Protein AF-A0A7J3CB96-F1 (afdb_monomer_lite)

Structure (mmCIF, N/CA/C/O backbone):
data_AF-A0A7J3CB96-F1
#
_entry.id   AF-A0A7J3CB96-F1
#
loop_
_atom_site.group_PDB
_atom_site.id
_atom_site.type_symbol
_atom_site.label_atom_id
_atom_site.label_alt_id
_atom_site.label_comp_id
_atom_site.label_asym_id
_atom_site.label_entity_id
_atom_site.label_seq_id
_atom_site.pdbx_PDB_ins_code
_atom_site.Cartn_x
_atom_site.Cartn_y
_atom_site.Cartn_z
_atom_site.occupancy
_atom_site.B_iso_or_equiv
_atom_site.auth_seq_id
_atom_site.auth_comp_id
_atom_site.auth_asym_id
_atom_site.auth_atom_id
_atom_site.pdbx_PDB_model_num
ATOM 1 N N . MET A 1 1 ? -3.300 3.383 -8.848 1.00 86.38 1 MET A N 1
ATOM 2 C CA . MET A 1 1 ? -2.167 3.468 -7.897 1.00 86.38 1 MET A CA 1
ATOM 3 C C . MET A 1 1 ? -0.859 3.340 -8.670 1.00 86.38 1 MET A C 1
ATOM 5 O O . MET A 1 1 ? -0.910 3.005 -9.852 1.00 86.38 1 MET A O 1
ATOM 9 N N . ALA A 1 2 ? 0.284 3.643 -8.058 1.00 92.31 2 ALA A N 1
ATOM 10 C CA . ALA A 1 2 ? 1.588 3.428 -8.671 1.00 92.31 2 ALA A CA 1
ATOM 11 C C . ALA A 1 2 ? 2.316 2.263 -8.001 1.00 92.31 2 ALA A C 1
ATOM 13 O O . ALA A 1 2 ? 2.098 1.972 -6.824 1.00 92.31 2 ALA A O 1
ATOM 14 N N . PHE A 1 3 ? 3.173 1.601 -8.766 1.00 93.19 3 PHE A N 1
ATOM 15 C CA . PHE A 1 3 ? 3.959 0.467 -8.316 1.00 93.19 3 PHE A CA 1
ATOM 16 C C . PHE A 1 3 ? 5.403 0.636 -8.756 1.00 93.19 3 PHE A C 1
ATOM 18 O O . PHE A 1 3 ? 5.674 1.019 -9.895 1.00 93.19 3 PHE A O 1
ATOM 25 N N . TYR A 1 4 ? 6.322 0.298 -7.861 1.00 93.25 4 TYR A N 1
ATOM 26 C CA . TYR A 1 4 ? 7.750 0.255 -8.126 1.00 93.25 4 TYR A CA 1
ATOM 27 C C . TYR A 1 4 ? 8.248 -1.188 -8.060 1.00 93.25 4 TYR A C 1
ATOM 29 O O . TYR A 1 4 ? 7.983 -1.901 -7.092 1.00 93.25 4 TYR A O 1
ATOM 37 N N . CYS A 1 5 ? 8.980 -1.642 -9.075 1.00 94.12 5 CYS A N 1
ATOM 38 C CA . CYS A 1 5 ? 9.574 -2.973 -9.057 1.00 94.12 5 CYS A CA 1
ATOM 39 C C . CYS A 1 5 ? 10.978 -2.956 -8.440 1.00 94.12 5 CYS A C 1
ATOM 41 O O . CYS A 1 5 ? 11.888 -2.330 -8.971 1.00 94.12 5 CYS A O 1
ATOM 43 N N . LEU A 1 6 ? 11.198 -3.755 -7.394 1.00 92.25 6 LEU A N 1
ATOM 44 C CA . LEU A 1 6 ? 12.507 -3.940 -6.746 1.00 92.25 6 LEU A CA 1
ATOM 45 C C . LEU A 1 6 ? 13.491 -4.798 -7.564 1.00 92.25 6 LEU A C 1
ATOM 47 O O . LEU A 1 6 ? 14.604 -5.042 -7.114 1.00 92.25 6 LEU A O 1
ATOM 51 N N . THR A 1 7 ? 13.061 -5.344 -8.707 1.00 93.50 7 THR A N 1
ATOM 52 C CA . THR A 1 7 ? 13.897 -6.195 -9.574 1.00 93.50 7 THR A CA 1
ATOM 53 C C . THR A 1 7 ? 14.381 -5.440 -10.802 1.00 93.50 7 THR A C 1
ATOM 55 O O . THR A 1 7 ? 15.578 -5.355 -11.024 1.00 93.50 7 THR A O 1
ATOM 58 N N . CYS A 1 8 ? 13.462 -4.886 -11.597 1.00 93.25 8 CYS A N 1
ATOM 59 C CA . CYS A 1 8 ? 13.814 -4.161 -12.819 1.00 93.25 8 CYS A CA 1
ATOM 60 C C . CYS A 1 8 ? 13.861 -2.638 -12.633 1.00 93.25 8 CYS A C 1
ATOM 62 O O . CYS A 1 8 ? 14.059 -1.930 -13.613 1.00 93.25 8 CYS A O 1
ATOM 64 N N . HIS A 1 9 ? 13.624 -2.135 -11.412 1.00 89.50 9 HIS A N 1
ATOM 65 C CA . HIS A 1 9 ? 13.676 -0.710 -11.047 1.00 89.50 9 HIS A CA 1
ATOM 66 C C . HIS A 1 9 ? 12.739 0.205 -11.856 1.00 89.50 9 HIS A C 1
ATOM 68 O O . HIS A 1 9 ? 12.893 1.422 -11.861 1.00 89.50 9 HIS A O 1
ATOM 74 N N . ARG A 1 10 ? 11.733 -0.372 -12.527 1.00 90.88 10 ARG A N 1
ATOM 75 C CA . ARG A 1 10 ? 10.733 0.379 -13.294 1.00 90.88 10 ARG A CA 1
ATOM 76 C C . ARG A 1 10 ? 9.520 0.699 -12.437 1.00 90.88 10 ARG A C 1
ATOM 78 O O . ARG A 1 10 ? 9.080 -0.130 -11.633 1.00 90.88 10 ARG A O 1
ATOM 85 N N . THR A 1 11 ? 8.954 1.872 -12.678 1.00 91.69 11 THR A N 1
ATOM 86 C CA . THR A 1 11 ? 7.664 2.296 -12.143 1.00 91.69 11 THR A CA 1
ATOM 87 C C . THR A 1 11 ? 6.570 2.090 -13.181 1.00 91.69 11 THR A C 1
ATOM 89 O O . THR A 1 11 ? 6.796 2.190 -14.385 1.00 91.69 11 THR A O 1
ATOM 92 N N . PHE A 1 12 ? 5.366 1.769 -12.722 1.00 91.31 12 PHE A N 1
ATOM 93 C CA . PHE A 1 12 ? 4.181 1.724 -13.571 1.00 91.31 12 PHE A CA 1
ATOM 94 C C . PHE A 1 12 ? 2.942 2.118 -12.779 1.00 91.31 12 PHE A C 1
ATOM 96 O O . PHE A 1 12 ? 2.892 1.998 -11.554 1.00 91.31 12 PHE A O 1
ATOM 103 N N . LYS A 1 13 ? 1.927 2.598 -13.492 1.00 91.38 13 LYS A N 1
ATOM 104 C CA . LYS A 1 13 ? 0.613 2.906 -12.932 1.00 91.38 13 LYS A CA 1
ATOM 105 C C . LYS A 1 13 ? -0.358 1.835 -13.398 1.00 91.38 13 LYS A C 1
ATOM 107 O O . LYS A 1 13 ? -0.348 1.474 -14.569 1.00 91.38 13 LYS A O 1
ATOM 112 N N . ASN A 1 14 ? -1.180 1.336 -12.485 1.00 89.88 14 ASN A N 1
ATOM 113 C CA . ASN A 1 14 ? -2.270 0.437 -12.838 1.00 89.88 14 ASN A CA 1
ATOM 114 C C . ASN A 1 14 ? -3.440 0.594 -11.857 1.00 89.88 14 ASN A C 1
ATOM 116 O O . ASN A 1 14 ? -3.264 1.108 -10.736 1.00 89.88 14 ASN A O 1
ATOM 120 N N . ARG A 1 15 ? -4.639 0.176 -12.267 1.00 88.19 15 ARG A N 1
ATOM 121 C CA . ARG A 1 15 ? -5.751 0.002 -11.326 1.00 88.19 15 ARG A CA 1
ATOM 122 C C . ARG A 1 15 ? -5.506 -1.282 -10.537 1.00 88.19 15 ARG A C 1
ATOM 124 O O . ARG A 1 15 ? -4.948 -2.245 -11.050 1.00 88.19 15 ARG A O 1
ATOM 131 N N . VAL A 1 16 ? -5.883 -1.268 -9.262 1.00 87.38 16 VAL A N 1
ATOM 132 C CA . VAL A 1 16 ? -5.714 -2.436 -8.381 1.00 87.38 16 VAL A CA 1
ATOM 133 C C . VAL A 1 16 ? -6.598 -3.598 -8.839 1.00 87.38 16 VAL A C 1
ATOM 135 O O . VAL A 1 16 ? -6.184 -4.750 -8.734 1.00 87.38 16 VAL A O 1
ATOM 138 N N . ASP A 1 17 ? -7.775 -3.274 -9.371 1.00 87.06 17 ASP A N 1
ATOM 139 C CA . ASP A 1 17 ? -8.755 -4.228 -9.892 1.00 87.06 17 ASP A CA 1
ATOM 140 C C . ASP A 1 17 ? -8.241 -4.964 -11.143 1.00 87.06 17 ASP A C 1
ATOM 142 O O . ASP A 1 17 ? -8.266 -6.189 -11.207 1.00 87.06 17 ASP A O 1
ATOM 146 N N . ASP A 1 18 ? -7.623 -4.229 -12.074 1.00 87.25 18 ASP A N 1
ATOM 147 C CA . ASP A 1 18 ? -7.061 -4.791 -13.312 1.00 87.25 18 ASP A CA 1
ATOM 148 C C . ASP A 1 18 ? -5.880 -5.754 -13.054 1.00 87.25 18 ASP A C 1
ATOM 150 O O . ASP A 1 18 ? -5.509 -6.566 -13.905 1.00 87.25 18 ASP A O 1
ATOM 154 N N . MET A 1 19 ? -5.254 -5.679 -11.875 1.00 82.75 19 MET A N 1
ATOM 155 C CA . MET A 1 19 ? -4.098 -6.497 -11.508 1.00 82.75 19 MET A CA 1
ATOM 156 C C . MET A 1 19 ? -4.514 -7.833 -10.890 1.00 82.75 19 MET A C 1
ATOM 158 O O . MET A 1 19 ? -4.413 -8.008 -9.674 1.00 82.75 19 MET A O 1
ATOM 162 N N . LYS A 1 20 ? -4.884 -8.805 -11.733 1.00 78.62 20 LYS A N 1
ATOM 163 C CA . LYS A 1 20 ? -5.185 -10.184 -11.293 1.00 78.62 20 LYS A CA 1
ATOM 164 C C . LYS A 1 20 ? -4.066 -10.793 -10.443 1.00 78.62 20 LYS A C 1
ATOM 166 O O . LYS A 1 20 ? -4.330 -11.415 -9.422 1.00 78.62 20 LYS A O 1
ATOM 171 N N . GLU A 1 21 ? -2.814 -10.571 -10.842 1.00 84.12 21 GLU A N 1
ATOM 172 C CA . GLU A 1 21 ? -1.635 -10.956 -10.069 1.00 84.12 21 GLU A CA 1
ATOM 173 C C . GLU A 1 21 ? -0.843 -9.721 -9.632 1.00 84.12 21 GLU A C 1
ATOM 175 O O . GLU A 1 21 ? -0.626 -8.779 -10.400 1.00 84.12 21 GLU A O 1
ATOM 180 N N . ARG A 1 22 ? -0.343 -9.739 -8.391 1.00 88.50 22 ARG A N 1
ATOM 181 C CA . ARG A 1 22 ? 0.505 -8.678 -7.825 1.00 88.50 22 ARG A CA 1
ATOM 182 C C . ARG A 1 22 ? 1.946 -8.804 -8.339 1.00 88.50 22 ARG A C 1
ATOM 184 O O . ARG A 1 22 ? 2.872 -9.093 -7.582 1.00 88.50 22 ARG A O 1
ATOM 191 N N . ARG A 1 23 ? 2.127 -8.624 -9.650 1.00 92.25 23 ARG A N 1
ATOM 192 C CA . ARG A 1 23 ? 3.413 -8.737 -10.357 1.00 92.25 23 ARG A CA 1
ATOM 193 C C . ARG A 1 23 ? 3.729 -7.491 -11.173 1.00 92.25 23 ARG A C 1
ATOM 195 O O . ARG A 1 23 ? 2.859 -6.695 -11.515 1.00 92.25 23 ARG A O 1
ATOM 202 N N . CYS A 1 24 ? 5.010 -7.321 -11.482 1.00 93.31 24 CYS A N 1
ATOM 203 C CA . CYS A 1 24 ? 5.468 -6.272 -12.382 1.00 93.31 2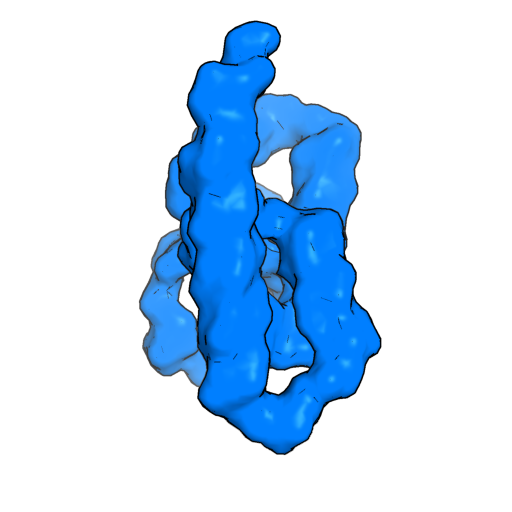4 CYS A CA 1
ATOM 204 C C . CYS A 1 24 ? 5.044 -6.564 -13.827 1.00 93.31 24 CYS A C 1
ATOM 206 O O . CYS A 1 24 ? 5.328 -7.644 -14.333 1.00 93.31 24 CYS A O 1
ATOM 208 N N . ILE A 1 25 ? 4.471 -5.574 -14.516 1.00 92.38 25 ILE A N 1
ATOM 209 C CA . ILE A 1 25 ? 4.051 -5.698 -15.925 1.00 92.38 25 ILE A CA 1
ATOM 210 C C . ILE A 1 25 ? 5.217 -5.815 -16.923 1.00 92.38 25 ILE A C 1
ATOM 212 O O . ILE A 1 25 ? 4.999 -6.164 -18.075 1.00 92.38 25 ILE A O 1
ATOM 216 N N . PHE A 1 26 ? 6.450 -5.508 -16.500 1.00 93.38 26 PHE A N 1
ATOM 217 C CA . PHE A 1 26 ? 7.628 -5.519 -17.377 1.00 93.38 26 PHE A CA 1
ATOM 218 C C . PHE A 1 26 ? 8.491 -6.774 -17.235 1.00 93.38 26 PHE A C 1
ATOM 220 O O . PHE A 1 26 ? 9.038 -7.249 -18.221 1.00 93.38 26 PHE A O 1
ATOM 227 N N . CYS A 1 27 ? 8.667 -7.280 -16.010 1.00 94.56 27 CYS A N 1
ATOM 228 C CA . CYS A 1 27 ? 9.562 -8.412 -15.726 1.00 94.56 27 CYS A CA 1
ATOM 229 C C . CYS A 1 27 ? 8.883 -9.566 -14.981 1.00 94.56 27 CYS A C 1
ATOM 231 O O . CYS A 1 27 ? 9.560 -10.502 -14.563 1.00 94.56 27 CYS A O 1
ATOM 233 N N . SER A 1 28 ? 7.572 -9.477 -14.731 1.00 92.50 28 SER A N 1
ATOM 234 C CA . SER A 1 28 ? 6.767 -10.503 -14.045 1.00 92.50 28 SER A CA 1
ATOM 235 C C . SER A 1 28 ? 7.219 -10.861 -12.619 1.00 92.50 28 SER A C 1
ATOM 237 O O . SER A 1 28 ? 6.693 -11.790 -11.998 1.00 92.50 28 SER A O 1
ATOM 239 N N . SER A 1 29 ? 8.160 -10.098 -12.052 1.00 93.62 29 SER A N 1
ATOM 240 C CA . SER A 1 29 ? 8.621 -10.266 -10.676 1.00 93.62 29 SER A CA 1
ATOM 241 C C . SER A 1 29 ? 7.496 -9.941 -9.684 1.00 93.62 29 SER A C 1
ATOM 243 O O . SER A 1 29 ? 6.827 -8.914 -9.844 1.00 93.62 29 SER A O 1
ATOM 245 N N . PRO A 1 30 ? 7.308 -10.750 -8.624 1.00 92.00 30 PRO A N 1
ATOM 246 C CA . PRO A 1 30 ? 6.357 -10.461 -7.549 1.00 92.00 30 PRO A CA 1
ATOM 247 C C . PRO A 1 30 ? 6.864 -9.376 -6.583 1.00 92.00 30 PRO A C 1
ATOM 249 O O . PRO A 1 30 ? 6.151 -8.980 -5.663 1.00 92.00 30 PRO A O 1
ATOM 252 N N . ARG A 1 31 ? 8.107 -8.898 -6.753 1.00 94.25 31 ARG A N 1
ATOM 253 C CA . ARG A 1 31 ? 8.717 -7.876 -5.893 1.00 94.25 31 ARG A CA 1
ATOM 254 C C . ARG A 1 31 ? 8.298 -6.471 -6.311 1.00 94.25 31 ARG A C 1
ATOM 256 O O . ARG A 1 31 ? 9.111 -5.697 -6.823 1.00 94.25 31 ARG A O 1
ATOM 263 N N . ILE A 1 32 ? 7.016 -6.174 -6.121 1.00 94.75 32 ILE A N 1
ATOM 264 C CA . ILE A 1 32 ? 6.428 -4.860 -6.378 1.00 94.75 32 ILE A CA 1
ATOM 265 C C . ILE A 1 32 ? 6.080 -4.150 -5.070 1.00 94.75 32 ILE A C 1
ATOM 267 O O . ILE A 1 32 ? 5.559 -4.754 -4.138 1.00 94.75 32 ILE A O 1
ATOM 271 N N . ALA A 1 33 ? 6.376 -2.860 -5.010 1.00 95.06 33 ALA A N 1
ATOM 272 C CA . ALA A 1 33 ? 6.048 -1.987 -3.898 1.00 95.06 33 ALA A CA 1
ATOM 273 C C . ALA A 1 33 ? 4.934 -1.024 -4.334 1.00 95.06 33 ALA A C 1
ATOM 275 O O . ALA A 1 33 ? 5.137 -0.280 -5.298 1.00 95.06 33 ALA A O 1
ATOM 276 N N . PRO A 1 34 ? 3.766 -1.034 -3.674 1.00 94.12 34 PRO A N 1
ATOM 277 C CA . PRO A 1 34 ? 2.738 -0.029 -3.895 1.00 94.12 34 PRO A CA 1
ATOM 278 C C . PRO A 1 34 ? 3.180 1.313 -3.308 1.00 94.12 34 PRO A C 1
ATOM 280 O O . PRO A 1 34 ? 3.812 1.373 -2.252 1.00 94.12 34 PRO A O 1
ATOM 283 N N . MET A 1 35 ? 2.846 2.391 -4.006 1.00 91.06 35 MET A N 1
ATOM 284 C CA . MET A 1 35 ? 3.201 3.751 -3.615 1.00 91.06 35 MET A CA 1
ATOM 285 C C . MET A 1 35 ? 2.216 4.767 -4.194 1.00 91.06 35 MET A C 1
ATOM 287 O O . MET A 1 35 ? 1.450 4.474 -5.127 1.00 91.06 35 MET A O 1
ATOM 291 N N . LYS A 1 36 ? 2.255 5.993 -3.672 1.00 88.94 36 LYS A N 1
ATOM 292 C CA . LYS A 1 36 ? 1.416 7.076 -4.184 1.00 88.94 36 LYS A CA 1
ATOM 293 C C . LYS A 1 36 ? 2.008 7.640 -5.470 1.00 88.94 36 LYS A C 1
ATOM 295 O O . LYS A 1 36 ? 3.217 7.657 -5.678 1.00 88.94 36 LYS A O 1
ATOM 300 N N . ALA A 1 37 ? 1.140 8.106 -6.367 1.00 84.50 37 ALA A N 1
ATOM 301 C CA . ALA A 1 37 ? 1.565 8.535 -7.700 1.00 84.50 37 ALA A CA 1
ATOM 302 C C . ALA A 1 37 ? 2.514 9.745 -7.674 1.00 84.50 37 ALA A C 1
ATOM 304 O O . ALA A 1 37 ? 3.382 9.838 -8.535 1.00 84.50 37 ALA A O 1
ATOM 305 N N . TYR A 1 38 ? 2.372 10.631 -6.685 1.00 82.44 38 TYR A N 1
ATOM 306 C CA . TYR A 1 38 ? 3.252 11.787 -6.503 1.00 82.44 38 TYR A CA 1
ATOM 307 C C . TYR A 1 38 ? 4.615 11.417 -5.891 1.00 82.44 38 TYR A C 1
ATOM 309 O O . TYR A 1 38 ? 5.561 12.186 -5.986 1.00 82.44 38 TYR A O 1
ATOM 317 N N . GLU A 1 39 ? 4.757 10.233 -5.284 1.00 80.81 39 GLU A N 1
ATOM 318 C CA . GLU A 1 39 ? 6.047 9.769 -4.752 1.00 80.81 39 GLU A CA 1
ATOM 319 C C . GLU A 1 39 ? 6.970 9.236 -5.861 1.00 80.81 39 GLU A C 1
ATOM 321 O O . GLU A 1 39 ? 8.158 9.031 -5.625 1.00 80.81 39 GLU A O 1
ATOM 326 N N . ILE A 1 40 ? 6.449 9.015 -7.077 1.00 76.25 40 ILE A N 1
ATOM 327 C CA . ILE A 1 40 ? 7.224 8.490 -8.214 1.00 76.25 40 ILE A CA 1
ATOM 328 C C . ILE A 1 40 ? 8.387 9.427 -8.555 1.00 76.25 40 ILE A C 1
ATOM 330 O O . ILE A 1 40 ? 9.504 8.958 -8.741 1.00 76.25 40 ILE A O 1
ATOM 334 N N . GLU A 1 41 ? 8.145 10.738 -8.575 1.00 69.31 41 GLU A N 1
ATOM 335 C CA . GLU A 1 41 ? 9.167 11.749 -8.885 1.00 69.31 41 GLU A CA 1
ATOM 336 C C . GLU A 1 41 ? 10.282 11.776 -7.825 1.00 69.31 41 GLU A C 1
ATOM 338 O O . GLU A 1 41 ? 11.434 12.087 -8.114 1.00 69.31 41 GLU A O 1
ATOM 343 N N . SER A 1 42 ? 9.970 11.380 -6.586 1.00 65.81 42 SER A N 1
ATOM 344 C CA . SER A 1 42 ? 10.957 11.288 -5.502 1.00 65.81 42 SER A CA 1
ATOM 345 C C . SER A 1 42 ? 11.875 10.064 -5.627 1.00 65.81 42 SER A C 1
ATOM 347 O O . SER A 1 42 ? 12.976 10.069 -5.076 1.00 65.81 42 SER A O 1
ATOM 349 N N . ILE A 1 43 ? 11.466 9.022 -6.364 1.00 66.19 43 ILE A N 1
ATOM 350 C CA . ILE A 1 43 ? 12.277 7.807 -6.561 1.00 66.19 43 ILE A CA 1
ATOM 351 C C . ILE A 1 43 ? 13.479 8.054 -7.469 1.00 66.19 43 ILE A C 1
ATOM 353 O O . ILE A 1 43 ? 14.506 7.400 -7.287 1.00 66.19 43 ILE A O 1
ATOM 357 N N . GLU A 1 44 ? 13.407 9.014 -8.392 1.00 63.88 44 GLU A N 1
ATOM 358 C CA . GLU A 1 44 ? 14.534 9.343 -9.277 1.00 63.88 44 GLU A CA 1
ATOM 359 C C . GLU A 1 44 ? 15.775 9.801 -8.492 1.00 63.88 44 GLU A C 1
ATOM 361 O O . GLU A 1 44 ? 16.901 9.631 -8.952 1.00 63.88 44 GLU A O 1
ATOM 366 N N . LYS A 1 45 ? 15.586 10.293 -7.258 1.00 66.19 45 LYS A N 1
ATOM 367 C CA . LYS A 1 45 ? 16.658 10.718 -6.342 1.00 66.19 45 LYS A CA 1
ATOM 368 C C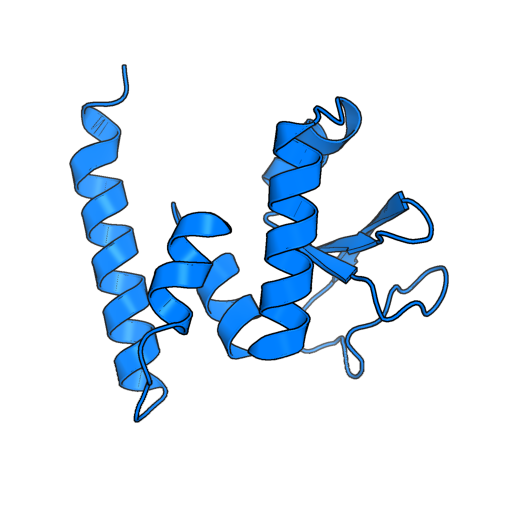 . LYS A 1 45 ? 17.062 9.653 -5.309 1.00 66.19 45 LYS A C 1
ATOM 370 O O . LYS A 1 45 ? 17.722 9.998 -4.336 1.00 66.19 45 LYS A O 1
ATOM 375 N N . MET A 1 46 ? 16.640 8.398 -5.511 1.00 68.19 46 MET A N 1
ATOM 376 C CA . MET A 1 46 ? 16.840 7.170 -4.716 1.00 68.19 46 MET A CA 1
ATOM 377 C C . MET A 1 46 ? 17.725 7.291 -3.454 1.00 68.19 46 MET A C 1
ATOM 379 O O . MET A 1 46 ? 18.797 6.694 -3.355 1.00 68.19 46 MET A O 1
ATOM 383 N N . SER A 1 47 ? 17.250 8.032 -2.449 1.00 82.25 47 SER A N 1
ATOM 384 C CA . SER A 1 47 ? 17.939 8.140 -1.164 1.00 82.25 47 SER A CA 1
ATOM 385 C C . SER A 1 47 ? 17.832 6.815 -0.389 1.00 82.25 47 SER A C 1
ATOM 387 O O . SER A 1 47 ? 16.863 6.067 -0.583 1.00 82.25 47 SER A O 1
ATOM 389 N N . PRO A 1 48 ? 18.767 6.511 0.535 1.00 83.94 48 PRO A N 1
ATOM 390 C CA . PRO A 1 48 ? 18.690 5.306 1.369 1.00 83.94 48 PRO A CA 1
ATOM 391 C C . PRO A 1 48 ? 17.357 5.186 2.125 1.00 83.94 48 PRO A C 1
ATOM 393 O O . PRO A 1 48 ? 16.807 4.095 2.279 1.00 83.94 48 PRO A O 1
ATOM 396 N N . GLU A 1 49 ? 16.801 6.322 2.545 1.00 85.19 49 GLU A N 1
ATOM 397 C CA . GLU A 1 49 ? 15.513 6.400 3.231 1.00 85.19 49 GLU A CA 1
ATOM 398 C C . GLU A 1 49 ? 14.338 6.059 2.302 1.00 85.19 49 GLU A C 1
ATOM 400 O O . GLU A 1 49 ? 13.445 5.296 2.675 1.00 85.19 49 GLU A O 1
ATOM 405 N N . THR A 1 50 ? 14.365 6.552 1.060 1.00 85.94 50 THR A N 1
ATOM 406 C CA . THR A 1 50 ? 13.348 6.229 0.047 1.00 85.94 50 THR A CA 1
ATOM 407 C C . THR A 1 50 ? 13.354 4.734 -0.256 1.00 85.94 50 THR A C 1
ATOM 409 O O . THR A 1 50 ? 12.302 4.097 -0.301 1.00 85.94 50 THR A O 1
ATOM 412 N N . LEU A 1 51 ? 14.542 4.135 -0.377 1.00 87.75 51 LEU A N 1
ATOM 413 C CA . LEU A 1 51 ? 14.675 2.698 -0.599 1.00 87.75 51 LEU A CA 1
ATOM 414 C C . LEU A 1 51 ? 14.120 1.882 0.578 1.00 87.75 51 LEU A C 1
ATOM 416 O O . LEU A 1 51 ? 13.482 0.849 0.360 1.00 87.75 51 LEU A O 1
ATOM 420 N N . ARG A 1 52 ? 14.316 2.351 1.818 1.00 90.31 52 ARG A N 1
ATOM 421 C CA . ARG A 1 52 ? 13.720 1.736 3.013 1.00 90.31 52 ARG A CA 1
ATOM 422 C C . ARG A 1 52 ? 12.193 1.786 2.953 1.00 90.31 52 ARG A C 1
ATOM 424 O O . ARG A 1 52 ? 11.568 0.742 3.107 1.00 90.31 52 ARG A O 1
ATOM 431 N N . LYS A 1 53 ? 11.604 2.949 2.649 1.00 91.31 53 LYS A N 1
ATOM 432 C CA . LYS A 1 53 ? 10.145 3.124 2.495 1.00 91.31 53 LYS A CA 1
ATOM 433 C C . LYS A 1 53 ? 9.567 2.174 1.444 1.00 91.31 53 LYS A C 1
ATOM 435 O O . LYS A 1 53 ? 8.618 1.449 1.728 1.00 91.31 53 LYS A O 1
ATOM 440 N N . VAL A 1 54 ? 10.196 2.102 0.270 1.00 92.25 54 VAL A N 1
ATOM 441 C CA . VAL A 1 54 ? 9.796 1.205 -0.828 1.00 92.25 54 VAL A CA 1
ATOM 442 C C . VAL A 1 54 ? 9.856 -0.267 -0.410 1.00 92.25 54 VAL A C 1
ATOM 444 O O . VAL A 1 54 ? 8.931 -1.029 -0.695 1.00 92.25 54 VAL A O 1
ATOM 447 N N . ARG A 1 55 ? 10.921 -0.687 0.287 1.00 93.62 55 ARG A N 1
ATOM 448 C CA . ARG A 1 55 ? 11.030 -2.062 0.801 1.00 93.62 55 ARG A CA 1
ATOM 449 C C . ARG A 1 55 ? 9.925 -2.366 1.805 1.00 93.62 55 ARG A C 1
ATOM 451 O O . ARG A 1 55 ? 9.283 -3.403 1.671 1.00 93.62 55 ARG A O 1
ATOM 458 N N . THR A 1 56 ? 9.662 -1.466 2.752 1.00 95.00 56 THR A N 1
ATOM 459 C CA . THR A 1 56 ? 8.570 -1.628 3.721 1.00 95.00 56 THR A CA 1
ATOM 460 C C . THR A 1 56 ? 7.225 -1.779 3.014 1.00 95.00 56 THR A C 1
ATOM 462 O O . THR A 1 56 ? 6.517 -2.743 3.285 1.00 95.00 56 THR A O 1
ATOM 465 N N . SER A 1 57 ? 6.901 -0.924 2.036 1.00 95.12 57 SER A N 1
ATOM 466 C CA . SER A 1 57 ? 5.661 -1.054 1.254 1.00 95.12 57 SER A CA 1
ATOM 467 C C . SER A 1 57 ? 5.538 -2.405 0.549 1.00 95.12 57 SER A C 1
ATOM 469 O O . SER A 1 57 ? 4.461 -2.999 0.534 1.00 95.12 57 SER A O 1
ATOM 471 N N . TYR A 1 58 ? 6.632 -2.915 -0.027 1.00 95.50 58 TYR A N 1
ATOM 472 C CA . TYR A 1 58 ? 6.657 -4.259 -0.608 1.00 95.50 58 TYR A CA 1
ATOM 473 C C . TYR A 1 58 ? 6.361 -5.339 0.439 1.00 95.50 58 TYR A C 1
ATOM 475 O O . TYR A 1 58 ? 5.531 -6.211 0.187 1.00 95.50 58 TYR A O 1
ATOM 483 N N . HIS A 1 59 ? 7.003 -5.283 1.608 1.00 95.88 59 HIS A N 1
ATOM 484 C CA . HIS A 1 59 ? 6.761 -6.252 2.678 1.00 95.88 59 HIS A CA 1
ATOM 485 C C . HIS A 1 59 ? 5.303 -6.224 3.145 1.00 95.88 59 HIS A C 1
ATOM 487 O O . HIS A 1 59 ? 4.691 -7.284 3.255 1.00 95.88 59 HIS A O 1
ATOM 493 N N . LEU A 1 60 ? 4.719 -5.033 3.315 1.00 96.12 60 LEU A N 1
ATOM 494 C CA . LEU A 1 60 ? 3.308 -4.884 3.673 1.00 96.12 60 LEU A CA 1
ATOM 495 C C . LEU A 1 60 ? 2.386 -5.499 2.621 1.00 96.12 60 LEU A C 1
ATOM 497 O O . LEU A 1 60 ? 1.491 -6.261 2.974 1.00 96.12 60 LEU A O 1
ATOM 501 N N . LEU A 1 61 ? 2.636 -5.244 1.333 1.00 95.31 61 LEU A N 1
ATOM 502 C CA . LEU A 1 61 ? 1.856 -5.859 0.258 1.00 95.31 61 LEU A CA 1
ATOM 503 C C . LEU A 1 61 ? 1.954 -7.389 0.275 1.00 95.31 61 LEU A C 1
ATOM 505 O O . LEU A 1 61 ? 0.969 -8.072 0.016 1.00 95.31 61 LEU A O 1
ATOM 509 N N . ARG A 1 62 ? 3.132 -7.943 0.571 1.00 94.38 62 ARG A N 1
ATOM 510 C CA . ARG A 1 62 ? 3.328 -9.398 0.626 1.00 94.38 62 ARG A CA 1
ATOM 511 C C . ARG A 1 62 ? 2.684 -10.060 1.838 1.00 94.38 62 ARG A C 1
ATOM 513 O O . ARG A 1 62 ? 2.366 -11.238 1.738 1.00 94.38 62 ARG A O 1
ATOM 520 N N . MET A 1 63 ? 2.544 -9.341 2.949 1.00 94.00 63 MET A N 1
ATOM 521 C CA . MET A 1 63 ? 1.977 -9.872 4.192 1.00 94.00 63 MET A CA 1
ATOM 522 C C . MET A 1 63 ? 0.462 -9.687 4.276 1.00 94.00 63 MET A C 1
ATOM 524 O O . MET A 1 63 ? -0.233 -10.607 4.687 1.00 94.00 63 MET A O 1
ATOM 528 N N . TYR A 1 64 ? -0.044 -8.515 3.887 1.00 93.38 64 TYR A N 1
ATOM 529 C CA . TYR A 1 64 ? -1.439 -8.115 4.111 1.00 93.38 64 TYR A CA 1
ATOM 530 C C . TYR A 1 64 ? -2.248 -7.941 2.818 1.00 93.38 64 TYR A C 1
ATOM 532 O O . TYR A 1 64 ? -3.417 -7.563 2.868 1.00 93.38 64 TYR A O 1
ATOM 540 N N . GLU A 1 65 ? -1.634 -8.177 1.656 1.00 91.75 65 GLU A N 1
ATOM 541 C CA . GLU A 1 65 ? -2.289 -8.184 0.345 1.00 91.75 65 GLU A CA 1
ATOM 542 C C . GLU A 1 65 ? -3.164 -6.940 0.087 1.00 91.75 65 GLU A C 1
ATOM 544 O O . GLU A 1 65 ? -2.660 -5.814 0.043 1.00 91.75 65 GLU A O 1
ATOM 549 N N . ASN A 1 66 ? -4.475 -7.124 -0.101 1.00 91.06 66 ASN A N 1
ATOM 550 C CA . ASN A 1 66 ? -5.416 -6.052 -0.426 1.00 91.06 66 ASN A CA 1
ATOM 551 C C . ASN A 1 66 ? -5.540 -5.016 0.698 1.00 91.06 66 ASN A C 1
ATOM 553 O O . ASN A 1 66 ? -5.665 -3.826 0.405 1.00 91.06 66 ASN A O 1
ATOM 557 N N . ASN A 1 67 ? -5.413 -5.433 1.960 1.00 93.19 67 ASN A N 1
ATOM 558 C CA . ASN A 1 67 ? -5.486 -4.521 3.101 1.00 93.19 67 ASN A CA 1
ATOM 559 C C . ASN A 1 67 ? -4.320 -3.526 3.077 1.00 93.19 67 ASN A C 1
ATOM 561 O O . ASN A 1 67 ? -4.513 -2.340 3.336 1.00 93.19 67 ASN A O 1
ATOM 565 N N . ALA A 1 68 ? -3.121 -3.969 2.677 1.00 94.88 68 ALA A N 1
ATOM 566 C CA . ALA A 1 68 ? -1.985 -3.065 2.505 1.00 94.88 68 ALA A CA 1
ATOM 567 C C . ALA A 1 68 ? -2.217 -2.040 1.393 1.00 94.88 68 ALA A C 1
ATOM 569 O O . ALA A 1 68 ? -1.852 -0.877 1.555 1.00 94.88 68 ALA A O 1
ATOM 570 N N . LEU A 1 69 ? -2.832 -2.444 0.277 1.00 93.75 69 LEU A N 1
ATOM 571 C CA . LEU A 1 69 ? -3.152 -1.522 -0.816 1.00 93.75 69 LEU A CA 1
ATOM 572 C C . LEU A 1 69 ? -4.140 -0.445 -0.354 1.00 93.75 69 LEU A C 1
ATOM 574 O O . LEU A 1 69 ? -3.954 0.721 -0.691 1.00 93.75 69 LEU A O 1
ATOM 578 N N . LEU A 1 70 ? -5.145 -0.827 0.438 1.00 93.19 70 LEU A N 1
ATOM 579 C CA . LEU A 1 70 ? -6.144 0.091 0.981 1.00 93.19 70 LEU A CA 1
ATOM 580 C C . LEU A 1 70 ? -5.513 1.107 1.942 1.00 93.19 70 LEU A C 1
ATOM 582 O O . LEU A 1 70 ? -5.675 2.312 1.766 1.00 93.19 70 LEU A O 1
ATOM 586 N N . VAL A 1 71 ? -4.725 0.629 2.908 1.00 95.75 71 VAL A N 1
ATOM 587 C CA . VAL A 1 71 ? -4.067 1.484 3.907 1.00 95.75 71 VAL A CA 1
ATOM 588 C C . VAL A 1 71 ? -3.037 2.418 3.265 1.00 95.75 71 VAL A C 1
ATOM 590 O O . VAL A 1 71 ? -2.968 3.592 3.614 1.00 95.75 71 VAL A O 1
ATOM 593 N N . LEU A 1 72 ? -2.243 1.936 2.303 1.00 94.62 72 LEU A N 1
ATOM 594 C CA . LEU A 1 72 ? -1.231 2.760 1.625 1.00 94.62 72 LEU A CA 1
ATOM 595 C C . LEU A 1 72 ? -1.835 3.759 0.628 1.00 94.62 72 LEU A C 1
ATOM 597 O O . LEU A 1 72 ? -1.186 4.751 0.289 1.00 94.62 72 LEU A O 1
ATOM 601 N N . ALA A 1 73 ? -3.062 3.522 0.158 1.00 92.75 73 ALA A N 1
ATOM 602 C CA . ALA A 1 73 ? -3.784 4.474 -0.679 1.00 92.75 73 ALA A CA 1
ATOM 603 C C . ALA A 1 73 ? -4.308 5.684 0.116 1.00 92.75 73 ALA A C 1
ATOM 605 O O . ALA A 1 73 ? -4.469 6.757 -0.469 1.00 92.75 73 ALA A O 1
ATOM 606 N N . ALA A 1 74 ? -4.526 5.532 1.426 1.00 93.38 74 ALA A N 1
ATOM 607 C CA . ALA A 1 74 ? -5.054 6.572 2.305 1.00 93.38 74 ALA A CA 1
ATOM 608 C C . ALA A 1 74 ? -4.150 7.814 2.387 1.00 93.38 74 ALA A C 1
ATOM 610 O O . ALA A 1 74 ? -2.919 7.741 2.293 1.00 93.38 74 ALA A O 1
ATOM 611 N N . HIS A 1 75 ? -4.741 8.990 2.575 1.00 90.56 75 HIS A N 1
ATOM 612 C CA . HIS A 1 75 ? -4.022 10.256 2.624 1.00 90.56 75 HIS A CA 1
ATOM 613 C C . HIS A 1 75 ? -3.198 10.393 3.911 1.00 90.56 75 HIS A C 1
ATOM 615 O O . HIS A 1 75 ? -3.619 10.000 4.989 1.00 90.56 75 HIS A O 1
ATOM 621 N N . GLY A 1 76 ? -1.980 10.932 3.817 1.00 89.12 76 GLY A N 1
ATOM 622 C CA . GLY A 1 76 ? -1.122 11.116 4.999 1.00 89.12 76 GLY A CA 1
ATOM 623 C C . GLY A 1 76 ? -0.566 9.840 5.648 1.00 89.12 76 GLY A C 1
ATOM 624 O O . GLY A 1 76 ? 0.332 9.929 6.479 1.00 89.12 76 GLY A O 1
ATOM 625 N N . ILE A 1 77 ? -1.017 8.656 5.230 1.00 94.19 77 ILE A N 1
ATOM 626 C CA . ILE A 1 77 ? -0.474 7.375 5.688 1.00 94.19 77 ILE A CA 1
ATOM 627 C C . ILE A 1 77 ? 0.731 6.993 4.819 1.00 94.19 77 ILE A C 1
ATOM 629 O O . ILE A 1 77 ? 0.633 6.919 3.591 1.00 94.19 77 ILE A O 1
ATOM 633 N N . GLY A 1 78 ? 1.890 6.810 5.454 1.00 92.38 78 GLY A N 1
ATOM 634 C CA . GLY A 1 78 ? 3.108 6.283 4.830 1.00 92.38 78 GLY A CA 1
ATOM 635 C C . GLY A 1 78 ? 3.367 4.820 5.215 1.00 92.38 78 GLY A C 1
ATOM 636 O O . GLY A 1 78 ? 2.606 4.256 6.001 1.00 92.38 78 GLY A O 1
ATOM 637 N N . PRO A 1 79 ? 4.458 4.201 4.730 1.00 94.12 79 PRO A N 1
ATOM 638 C CA . PRO A 1 79 ? 4.742 2.783 4.978 1.00 94.12 79 PRO A CA 1
ATOM 639 C C . PRO A 1 79 ? 4.914 2.432 6.461 1.00 94.12 79 PRO A C 1
ATOM 641 O O . PRO A 1 79 ? 4.507 1.360 6.893 1.00 94.12 79 PRO A O 1
ATOM 644 N N . GLU A 1 80 ? 5.477 3.336 7.264 1.00 93.31 80 GLU A N 1
ATOM 645 C CA . GLU A 1 80 ? 5.640 3.109 8.707 1.00 93.31 80 GLU A CA 1
ATOM 646 C C . GLU A 1 80 ? 4.305 3.175 9.455 1.00 93.31 80 GLU A C 1
ATOM 648 O O . GLU A 1 80 ? 3.998 2.286 10.245 1.00 93.31 80 GLU A O 1
ATOM 653 N N . SER A 1 81 ? 3.472 4.181 9.169 1.00 94.56 81 SER A N 1
ATOM 654 C CA . SER A 1 81 ? 2.122 4.267 9.740 1.00 94.56 81 SER A CA 1
ATOM 655 C C . SER A 1 81 ? 1.251 3.094 9.289 1.00 94.56 81 SER A C 1
ATOM 657 O O . SER A 1 81 ? 0.518 2.527 10.094 1.00 94.56 81 SER A O 1
ATOM 659 N N . ALA A 1 82 ? 1.374 2.679 8.026 1.00 95.94 82 ALA A N 1
ATOM 660 C CA . ALA A 1 82 ? 0.658 1.530 7.491 1.00 95.94 82 ALA A CA 1
ATOM 661 C C . AL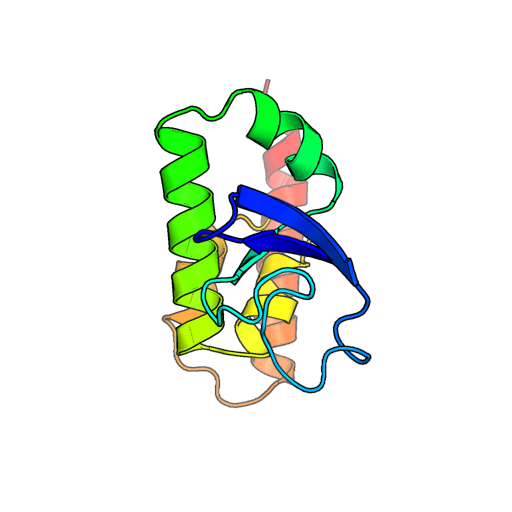A A 1 82 ? 1.028 0.227 8.211 1.00 95.94 82 ALA A C 1
ATOM 663 O O . ALA A 1 82 ? 0.133 -0.558 8.512 1.00 95.94 82 ALA A O 1
ATOM 664 N N . SER A 1 83 ? 2.312 0.023 8.541 1.00 95.94 83 SER A N 1
ATOM 665 C CA . SER A 1 83 ? 2.745 -1.112 9.369 1.00 95.94 83 SER A CA 1
ATOM 666 C C . SER A 1 83 ? 1.984 -1.150 10.687 1.00 95.94 83 SER A C 1
ATOM 668 O O . SER A 1 83 ? 1.346 -2.152 10.984 1.00 95.94 83 SER A O 1
ATOM 670 N N . ARG A 1 84 ? 1.941 -0.027 11.414 1.00 94.38 84 ARG A N 1
ATOM 671 C CA . ARG A 1 84 ? 1.268 0.048 12.720 1.00 94.38 84 ARG A CA 1
ATOM 672 C C . ARG A 1 84 ? -0.228 -0.251 12.636 1.00 94.38 84 ARG A C 1
ATOM 674 O O . ARG A 1 84 ? -0.768 -0.918 13.511 1.00 94.38 84 ARG A O 1
ATOM 681 N N . ILE A 1 85 ? -0.898 0.240 11.590 1.00 94.69 85 ILE A N 1
ATOM 682 C CA . ILE A 1 85 ? -2.335 0.004 11.379 1.00 94.69 85 ILE A CA 1
ATOM 683 C C . ILE A 1 85 ? -2.613 -1.482 11.120 1.00 94.69 85 ILE A C 1
ATOM 685 O O . ILE A 1 85 ? -3.608 -2.010 11.618 1.00 94.69 85 ILE A O 1
ATOM 689 N N . LEU A 1 86 ? -1.743 -2.136 10.344 1.00 94.56 86 LEU A N 1
ATOM 690 C CA . LEU A 1 86 ? -1.899 -3.525 9.908 1.00 94.56 86 LEU A CA 1
ATOM 691 C C . LEU A 1 86 ? -1.391 -4.551 10.933 1.00 94.56 86 LEU A C 1
ATOM 693 O O . LEU A 1 86 ? -1.886 -5.673 10.948 1.00 94.56 86 LEU A O 1
ATOM 697 N N . GLU A 1 87 ? -0.443 -4.178 11.797 1.00 93.44 87 GLU A N 1
ATOM 698 C CA . GLU A 1 87 ? 0.078 -5.035 12.874 1.00 93.44 87 GLU A CA 1
ATOM 699 C C . GLU A 1 87 ? -0.992 -5.398 13.907 1.00 93.44 87 GLU A C 1
ATOM 701 O O . GLU A 1 87 ? -0.949 -6.475 14.502 1.00 93.44 87 GLU A O 1
ATOM 706 N N . VAL A 1 88 ? -1.963 -4.511 14.128 1.00 91.00 88 VAL A N 1
ATOM 707 C CA . VAL A 1 88 ? -3.054 -4.771 15.065 1.00 91.00 88 VAL A CA 1
ATOM 708 C C . VAL A 1 88 ? -4.111 -5.633 14.370 1.00 91.00 88 VAL A C 1
ATOM 710 O O . VAL A 1 88 ? -4.669 -5.181 13.367 1.00 91.00 88 VAL A O 1
ATOM 713 N N . PRO A 1 89 ? -4.479 -6.809 14.919 1.00 88.75 89 PRO A N 1
ATOM 714 C CA . PRO A 1 89 ? -5.502 -7.668 14.335 1.00 88.75 89 PRO A CA 1
ATOM 715 C C . PRO A 1 89 ? -6.796 -6.907 14.032 1.00 88.75 89 PRO A C 1
ATOM 717 O O . PRO A 1 89 ? -7.259 -6.085 14.831 1.00 88.75 89 PRO A O 1
ATOM 720 N N . ILE A 1 90 ? -7.353 -7.176 12.857 1.00 89.56 90 ILE A N 1
ATOM 721 C CA . ILE A 1 90 ? -8.571 -6.559 12.335 1.00 89.56 90 ILE A CA 1
ATOM 722 C C . ILE A 1 90 ? -9.637 -7.646 12.305 1.00 89.56 90 ILE A C 1
ATOM 724 O O . ILE A 1 90 ? -9.392 -8.725 11.764 1.00 89.56 90 ILE A O 1
ATOM 728 N N . LYS A 1 91 ? -10.814 -7.378 12.871 1.00 86.88 91 LYS A N 1
ATOM 729 C CA . LYS A 1 91 ? -11.918 -8.344 12.863 1.00 86.88 91 LYS A CA 1
ATOM 730 C C . LYS A 1 91 ? -12.644 -8.332 11.526 1.00 86.88 91 LYS A C 1
ATOM 732 O O . LYS A 1 91 ? -12.897 -9.387 10.962 1.00 86.88 91 LYS A O 1
ATOM 737 N N . ASN A 1 92 ? -12.955 -7.132 11.035 1.00 91.06 92 ASN A N 1
ATOM 738 C CA . ASN A 1 92 ? -13.778 -6.907 9.850 1.00 91.06 92 ASN A CA 1
ATOM 739 C C . ASN A 1 92 ? -13.231 -5.743 9.013 1.00 91.06 92 ASN A C 1
ATOM 741 O O . ASN A 1 92 ? -12.548 -4.862 9.531 1.00 91.06 92 ASN A O 1
ATOM 745 N N . GLU A 1 93 ? -13.612 -5.679 7.739 1.00 90.00 93 GLU A N 1
ATOM 746 C CA . GLU A 1 93 ? -13.212 -4.595 6.830 1.00 90.00 93 GLU A CA 1
ATOM 747 C C . GLU A 1 93 ? -13.635 -3.203 7.331 1.00 90.00 93 GLU A C 1
ATOM 749 O O . GLU A 1 93 ? -12.848 -2.263 7.267 1.00 90.00 93 GLU A O 1
ATOM 754 N N . ASN A 1 94 ? -14.825 -3.076 7.930 1.00 94.12 94 ASN A N 1
ATOM 755 C CA . ASN A 1 94 ? -15.287 -1.810 8.512 1.00 94.12 94 ASN A CA 1
ATOM 756 C C . ASN A 1 94 ? -14.337 -1.280 9.595 1.00 94.12 94 ASN A C 1
ATOM 758 O O . ASN A 1 94 ? -14.042 -0.090 9.610 1.00 94.12 94 ASN A O 1
ATOM 762 N N . GLU A 1 95 ? -13.792 -2.160 10.442 1.00 94.88 95 GLU A N 1
ATOM 763 C CA . GLU A 1 95 ? -12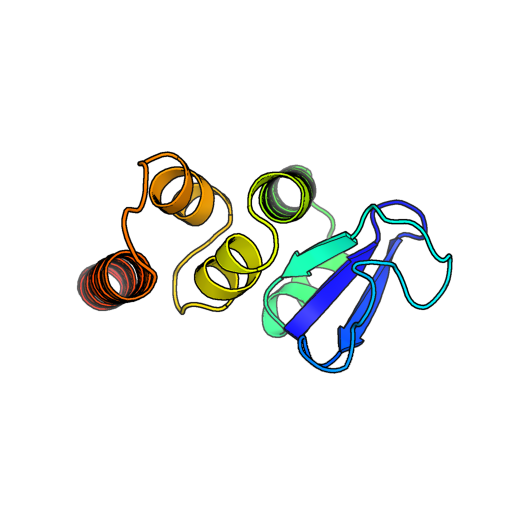.846 -1.756 11.489 1.00 94.88 95 GLU A CA 1
ATOM 764 C C . GLU A 1 95 ? -11.544 -1.214 10.877 1.00 94.88 95 GLU A C 1
ATOM 766 O O . GLU A 1 95 ? -10.963 -0.248 11.375 1.00 94.88 95 GLU A O 1
ATOM 771 N N . LEU A 1 96 ? -11.088 -1.803 9.765 1.00 95.06 96 LEU A N 1
ATOM 772 C CA . LEU A 1 96 ? -9.938 -1.288 9.026 1.00 95.06 96 LEU A CA 1
ATOM 773 C C . LEU A 1 96 ? -10.223 0.107 8.462 1.00 95.06 96 LEU A C 1
ATOM 775 O O . LEU A 1 96 ? -9.389 1.000 8.603 1.00 95.06 96 LEU A O 1
ATOM 779 N N . LEU A 1 97 ? -11.395 0.305 7.858 1.00 95.38 97 LEU A N 1
ATOM 780 C CA . LEU A 1 97 ? -11.802 1.598 7.307 1.00 95.38 97 LEU A CA 1
ATOM 781 C C . LEU A 1 97 ? -11.902 2.676 8.395 1.00 95.38 97 LEU A C 1
ATOM 783 O O . LEU A 1 97 ? -11.398 3.781 8.202 1.00 95.38 97 LEU A O 1
ATOM 787 N N . GLU A 1 98 ? -12.471 2.351 9.558 1.00 95.38 98 GLU A N 1
ATOM 788 C CA . GLU A 1 98 ? -12.530 3.257 10.711 1.00 95.38 98 GLU A CA 1
ATOM 789 C C . GLU A 1 98 ? -11.130 3.650 11.200 1.00 95.38 98 GLU A C 1
ATOM 791 O O . GLU A 1 98 ? -10.866 4.828 11.457 1.00 95.38 98 GLU A O 1
ATOM 796 N N . ARG A 1 99 ? -10.194 2.693 11.271 1.00 95.31 99 ARG A N 1
ATOM 797 C CA . ARG A 1 99 ? -8.798 2.973 11.648 1.00 95.31 99 ARG A CA 1
ATOM 798 C C . ARG A 1 99 ? -8.084 3.849 10.628 1.00 95.31 99 ARG A C 1
ATOM 800 O O . ARG A 1 99 ? -7.345 4.754 11.022 1.00 95.31 99 ARG A O 1
ATOM 807 N N . ILE A 1 100 ? -8.286 3.587 9.337 1.00 96.38 100 ILE A N 1
ATOM 808 C CA . ILE A 1 100 ? -7.737 4.415 8.260 1.00 96.38 100 ILE A CA 1
ATOM 809 C C . ILE A 1 100 ? -8.256 5.847 8.413 1.00 96.38 100 ILE A C 1
ATOM 811 O O . ILE A 1 100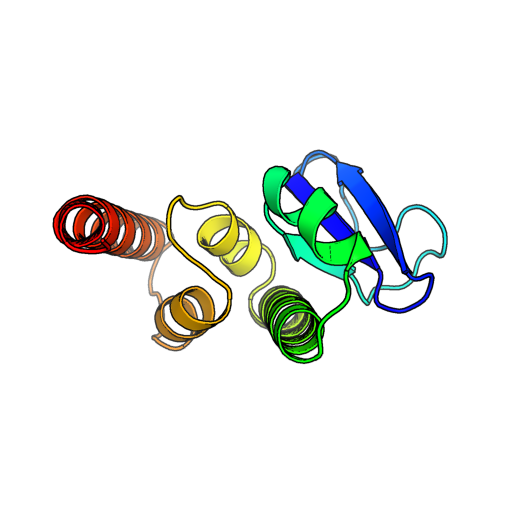 ? -7.454 6.775 8.497 1.00 96.38 100 ILE A O 1
ATOM 815 N N . LEU A 1 101 ? -9.573 6.017 8.548 1.00 95.88 101 LEU A N 1
ATOM 816 C CA . LEU A 1 101 ? -10.205 7.326 8.693 1.00 95.88 101 LEU A CA 1
ATOM 817 C C . LEU A 1 101 ? -9.687 8.082 9.925 1.00 95.88 101 LEU A C 1
ATOM 819 O O . LEU A 1 101 ? -9.382 9.270 9.838 1.00 95.88 101 LEU A O 1
ATOM 823 N N . ALA A 1 102 ? -9.534 7.403 11.064 1.00 94.94 102 ALA A N 1
ATOM 824 C CA . ALA A 1 102 ? -8.985 8.010 12.275 1.00 94.94 102 ALA A CA 1
ATOM 825 C C . ALA A 1 102 ? -7.560 8.555 12.057 1.00 94.94 102 ALA A C 1
ATOM 827 O O . ALA A 1 102 ? -7.265 9.682 12.463 1.00 94.94 102 ALA A O 1
ATOM 828 N N . ASN A 1 103 ? -6.705 7.796 11.361 1.00 95.56 103 ASN A N 1
ATOM 829 C CA . ASN A 1 103 ? -5.344 8.221 11.023 1.00 95.56 103 ASN A CA 1
ATOM 830 C C . ASN A 1 103 ? -5.334 9.396 10.033 1.00 95.56 103 ASN A C 1
ATOM 832 O O . ASN A 1 103 ? -4.531 10.316 10.183 1.00 95.56 103 ASN A O 1
ATOM 836 N N . GLU A 1 104 ? -6.230 9.406 9.042 1.00 94.56 104 GLU A N 1
ATOM 837 C CA . GLU A 1 104 ? -6.358 10.535 8.112 1.00 94.56 104 GLU A CA 1
ATOM 838 C C . GLU A 1 104 ? -6.786 11.819 8.835 1.00 94.56 104 GLU A C 1
ATOM 840 O O . GLU A 1 104 ? -6.229 12.892 8.587 1.00 94.56 104 GLU A O 1
ATOM 845 N N . VAL A 1 105 ? -7.737 11.715 9.768 1.00 94.69 105 VAL A N 1
ATOM 846 C CA . VAL A 1 105 ? -8.188 12.842 10.595 1.00 94.69 105 VAL A CA 1
ATOM 847 C C . VAL A 1 105 ? -7.055 13.357 11.481 1.00 94.69 105 VAL A C 1
ATOM 849 O O . VAL A 1 105 ? -6.868 14.570 11.587 1.00 94.69 105 VAL A O 1
ATOM 852 N N . GLU A 1 106 ? -6.288 12.470 12.113 1.00 93.44 106 GLU A N 1
ATOM 853 C CA . GLU A 1 106 ? -5.132 12.852 12.927 1.00 93.44 106 GLU A CA 1
ATOM 854 C C . GLU A 1 106 ? -4.058 13.553 12.087 1.00 93.44 106 GLU A C 1
ATOM 856 O O . GLU A 1 106 ? -3.586 14.633 12.454 1.00 93.44 106 GLU A O 1
ATOM 861 N N . PHE A 1 107 ? -3.736 13.003 10.914 1.00 92.62 107 PHE A N 1
ATOM 862 C CA . PHE A 1 107 ? -2.826 13.632 9.966 1.00 92.62 107 PHE A CA 1
ATOM 863 C C . PHE A 1 107 ? -3.313 15.030 9.569 1.00 92.62 107 PHE A C 1
ATOM 865 O O . PHE A 1 107 ? -2.556 15.994 9.657 1.00 92.62 107 PHE A O 1
ATOM 872 N N . ALA A 1 108 ? -4.585 15.175 9.187 1.00 92.81 108 ALA A N 1
ATOM 873 C CA . ALA A 1 108 ? -5.164 16.462 8.807 1.00 92.81 108 ALA A CA 1
ATOM 874 C C . ALA A 1 108 ? -5.143 17.479 9.963 1.00 92.81 108 ALA A C 1
ATOM 876 O O . ALA A 1 108 ? -4.887 18.666 9.744 1.00 92.81 108 ALA A O 1
ATOM 877 N N . LYS A 1 109 ? -5.367 17.028 11.205 1.00 92.44 109 LYS A N 1
ATOM 878 C CA . LYS A 1 109 ? -5.286 17.875 12.403 1.00 92.44 109 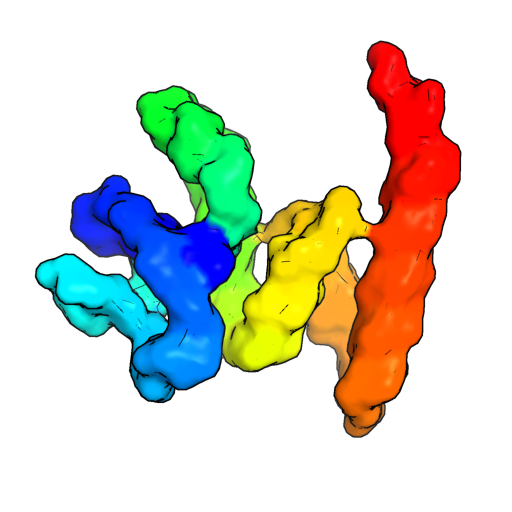LYS A CA 1
ATOM 879 C C . LYS A 1 109 ? -3.865 18.374 12.652 1.00 92.44 109 LYS A C 1
ATOM 881 O O . LYS A 1 109 ? -3.703 19.572 12.895 1.00 92.44 109 LYS A O 1
ATOM 886 N N . ASN A 1 110 ? -2.877 17.485 12.562 1.00 91.75 110 ASN A N 1
ATOM 887 C CA . ASN A 1 110 ? -1.493 17.752 12.951 1.00 91.75 110 ASN A CA 1
ATOM 888 C C . ASN A 1 110 ? -0.660 18.410 11.845 1.00 91.75 110 ASN A C 1
ATOM 890 O O . ASN A 1 110 ? 0.258 19.169 12.149 1.00 91.75 110 ASN A O 1
ATOM 894 N N . ARG A 1 111 ? -1.017 18.204 10.571 1.00 87.50 111 ARG A N 1
ATOM 895 C CA . ARG A 1 111 ? -0.307 18.764 9.409 1.00 87.50 111 ARG A CA 1
ATOM 896 C C . ARG A 1 111 ? -0.131 20.282 9.479 1.00 87.50 111 ARG A C 1
ATOM 898 O O . ARG A 1 111 ? 0.867 20.791 8.985 1.00 87.50 111 ARG A O 1
ATOM 905 N N . ARG A 1 112 ? -1.065 21.010 10.103 1.00 87.81 112 ARG A N 1
ATOM 906 C CA . ARG A 1 112 ? -0.981 22.475 10.264 1.00 87.81 112 ARG A CA 1
ATOM 907 C C . ARG A 1 112 ? 0.232 22.940 11.081 1.00 87.81 112 ARG A C 1
ATOM 909 O O . ARG A 1 112 ? 0.604 24.100 10.984 1.00 87.81 112 ARG A O 1
ATOM 916 N N . PHE A 1 113 ? 0.803 22.061 11.905 1.00 89.50 113 PHE A N 1
ATOM 917 C CA . PHE A 1 113 ? 1.931 22.365 12.788 1.00 89.50 113 PHE A CA 1
ATOM 918 C C . PHE A 1 113 ? 3.279 21.935 12.197 1.00 89.50 113 PHE A C 1
ATOM 920 O O . PHE A 1 113 ? 4.308 22.108 12.840 1.00 89.50 113 PHE A O 1
ATOM 927 N N . TRP A 1 114 ? 3.289 21.350 10.997 1.00 83.19 114 TRP A N 1
ATOM 928 C CA . TRP A 1 114 ? 4.507 20.944 10.300 1.00 83.19 114 TRP A CA 1
ATOM 929 C C . TRP A 1 114 ? 4.973 22.115 9.430 1.00 83.19 114 TRP A C 1
ATOM 931 O O . TRP A 1 114 ? 4.688 22.167 8.234 1.00 83.19 114 TRP A O 1
ATOM 941 N N . SER A 1 115 ? 5.583 23.105 10.085 1.00 54.00 115 SER A N 1
ATOM 942 C CA . SER A 1 115 ? 6.348 24.195 9.463 1.00 54.00 115 SER A CA 1
ATOM 943 C C . SER A 1 115 ? 7.836 23.935 9.631 1.00 54.00 115 SER A C 1
ATOM 945 O O . SER A 1 115 ? 8.221 23.543 10.754 1.00 54.00 115 SER A O 1
#

Sequence (115 aa):
MAFYCLTCHRTFKNRVDDMKERRCIFCSSPRIAPMKAYEIESIEKMSPETLRKVRTSYHLLRMYENNALLVLAAHGIGPESASRILEVPIKNENELLERILANEVEFAKNRRFWS

Secondary structure (DSSP, 8-state):
-EEEETTT--EEE--TTT-SSSS-TTT--S-EEEE-GGGHHHHTT--HHHHHHHHHHHHHHHHHHHHHHHHHHSTT--HHHHHHHHHS--SSHHHHHHHHHHHHHHHHHHGGG--

pLDDT: mean 89.88, std 7.6, range [54.0, 96.38]

Radius of gyration: 14.33 Å; chains: 1; bounding box: 34×35×32 Å

Foldseek 3Di:
DKKAAPPPRDIDDDDPVVCPDCADPPPRHNQIFDADPVCVVVCVVPDPVNVVQRNLRSVLCVPVPVLSVVLRVQPPRGSVNSCVLPVDDDDDPVSSVVSSVVNNVVSVVCVVVPD